Protein AF-A0A7R9RXW9-F1 (afdb_monomer_lite)

pLDDT: mean 84.83, std 7.69, range [44.41, 91.75]

Sequence (83 aa):
GPAGSRDLLDRGTYWIEGPTGSRDLLDQGTFWIEGPSGSRDLLDRGTYWIEGPSGSRDLLDRGTCWIKGPAGSRDLLDQGTCW

Organism: NCBI:txid509924

Foldseek 3Di:
DADDEAEDEDEEEDEDEDEHAEYAYEYAEEYEYYDEYAEYHEAYAYEYEYEYEYQEYEYHYAYEYEYYDYYVYYDYHYNYYYD

Radius of gyration: 11.38 Å; chains: 1; bounding box: 26×23×31 Å

Secondary structure (DSSP, 8-state):
----EEEEEESSEEEEES-BSEEEEEESSEEEEES-BS--EEEESSEEEEES-BS--EEEESSEEEEES-BS--EEEESSEE-

Structure (mmCIF, N/CA/C/O backbone):
data_AF-A0A7R9RXW9-F1
#
_entry.id   AF-A0A7R9RXW9-F1
#
loop_
_atom_site.group_PDB
_atom_site.id
_atom_site.type_symbol
_atom_site.label_atom_id
_atom_site.label_alt_id
_atom_site.label_comp_id
_atom_site.label_asym_id
_atom_site.label_entity_id
_atom_site.label_seq_id
_atom_site.pdbx_PDB_ins_code
_atom_site.Cartn_x
_atom_site.Cartn_y
_atom_site.Cartn_z
_atom_site.occupancy
_atom_site.B_iso_or_equiv
_atom_site.auth_seq_id
_atom_site.auth_comp_id
_atom_site.auth_asym_id
_atom_site.auth_atom_id
_atom_site.pdbx_PDB_model_num
ATOM 1 N N . GLY A 1 1 ? 5.221 -6.738 -20.395 1.00 44.41 1 GLY A N 1
ATOM 2 C CA . GLY A 1 1 ? 5.439 -5.613 -19.460 1.00 44.41 1 GLY A CA 1
ATOM 3 C C . GLY A 1 1 ? 4.359 -5.666 -18.403 1.00 44.41 1 GLY A C 1
ATOM 4 O O . GLY A 1 1 ? 3.318 -6.219 -18.733 1.00 44.41 1 GLY A O 1
ATOM 5 N N . PRO A 1 2 ? 4.561 -5.170 -17.172 1.00 48.47 2 PRO A N 1
ATOM 6 C CA . PRO A 1 2 ? 3.445 -5.065 -16.231 1.00 48.47 2 PRO A CA 1
ATOM 7 C C . PRO A 1 2 ? 2.499 -3.997 -16.820 1.00 48.47 2 PRO A C 1
ATOM 9 O O . PRO A 1 2 ? 2.887 -2.841 -16.902 1.00 48.47 2 PRO A O 1
ATOM 12 N N . ALA A 1 3 ? 1.423 -4.301 -17.555 1.00 58.31 3 ALA A N 1
ATOM 13 C CA . ALA A 1 3 ? 0.229 -5.115 -17.291 1.00 58.31 3 ALA A CA 1
ATOM 14 C C . ALA A 1 3 ? -0.656 -4.511 -16.187 1.00 58.31 3 ALA A C 1
ATOM 16 O O . ALA A 1 3 ? -0.744 -5.052 -15.092 1.00 58.31 3 ALA A O 1
ATOM 17 N N . GLY A 1 4 ? -1.320 -3.396 -16.523 1.00 75.06 4 GLY A N 1
ATOM 18 C CA . GLY A 1 4 ? -2.558 -2.934 -15.881 1.00 75.06 4 GLY A CA 1
ATOM 19 C C . GLY A 1 4 ? -2.430 -1.834 -14.819 1.00 75.06 4 GLY A C 1
ATOM 20 O O . GLY A 1 4 ? -1.388 -1.678 -14.181 1.00 75.06 4 GLY A O 1
ATOM 21 N N . SER A 1 5 ? -3.525 -1.081 -14.654 1.00 79.31 5 SER A N 1
ATOM 22 C CA . SER A 1 5 ? -3.852 -0.357 -13.416 1.00 79.31 5 SER A CA 1
ATOM 23 C C . SER A 1 5 ? -4.628 -1.292 -12.490 1.00 79.31 5 SER A C 1
ATOM 25 O O . SER A 1 5 ? -5.312 -2.204 -12.968 1.00 79.31 5 SER A O 1
ATOM 27 N N . ARG A 1 6 ? -4.520 -1.077 -11.180 1.00 81.62 6 ARG A N 1
ATOM 28 C CA . ARG A 1 6 ? -5.347 -1.743 -10.172 1.00 81.62 6 ARG A CA 1
ATOM 29 C C . ARG A 1 6 ? -5.984 -0.685 -9.294 1.00 81.62 6 ARG A C 1
ATOM 31 O O . ARG A 1 6 ? -5.254 0.010 -8.595 1.00 81.62 6 ARG A O 1
ATOM 38 N N . ASP A 1 7 ? -7.309 -0.673 -9.288 1.00 82.38 7 ASP A N 1
ATOM 39 C CA . ASP A 1 7 ? -8.100 0.236 -8.472 1.00 82.38 7 ASP A CA 1
ATOM 40 C C . ASP A 1 7 ? -8.824 -0.601 -7.417 1.00 82.38 7 ASP A C 1
ATOM 42 O O . ASP A 1 7 ? -9.467 -1.606 -7.743 1.00 82.38 7 ASP A O 1
ATOM 46 N N . LEU A 1 8 ? -8.681 -0.234 -6.148 1.00 80.31 8 LEU A N 1
ATOM 47 C CA . LEU A 1 8 ? -9.194 -1.025 -5.031 1.00 80.31 8 LEU A CA 1
ATOM 48 C C . LEU A 1 8 ? -9.792 -0.106 -3.967 1.00 80.31 8 LEU A C 1
ATOM 50 O O . LEU A 1 8 ? -9.182 0.877 -3.552 1.00 80.31 8 LEU A O 1
ATOM 54 N N . LEU A 1 9 ? -11.001 -0.462 -3.537 1.00 83.19 9 LEU A N 1
ATOM 55 C CA . LEU A 1 9 ? -11.707 0.143 -2.417 1.00 83.19 9 LEU A CA 1
ATOM 56 C C . LEU A 1 9 ? -11.936 -0.949 -1.379 1.00 83.19 9 LEU A C 1
ATOM 58 O O . LEU A 1 9 ? -12.673 -1.897 -1.662 1.00 83.19 9 LEU A O 1
ATOM 62 N N . ASP A 1 10 ? -11.335 -0.809 -0.202 1.00 73.06 10 ASP A N 1
ATOM 63 C CA . ASP A 1 10 ? -11.485 -1.788 0.872 1.00 73.06 10 ASP A CA 1
ATOM 64 C C . ASP A 1 10 ? -11.949 -1.159 2.194 1.00 73.06 10 ASP A C 1
ATOM 66 O O . ASP A 1 10 ? -11.787 0.032 2.472 1.00 73.06 10 ASP A O 1
ATOM 70 N N . ARG A 1 11 ? -12.629 -1.989 2.985 1.00 78.38 11 ARG A N 1
ATOM 71 C CA . ARG A 1 11 ? -13.043 -1.727 4.369 1.00 78.38 11 ARG A CA 1
ATOM 72 C C . ARG A 1 11 ? -12.672 -2.881 5.308 1.00 78.38 11 ARG A C 1
ATOM 74 O O . ARG A 1 11 ? -13.105 -2.884 6.459 1.00 78.38 11 ARG A O 1
ATOM 81 N N . GLY A 1 12 ? -11.964 -3.890 4.804 1.00 82.12 12 GLY A N 1
ATOM 82 C CA . GLY A 1 12 ? -11.610 -5.118 5.498 1.00 82.12 12 GLY A CA 1
ATOM 83 C C . GLY A 1 12 ? -10.101 -5.293 5.598 1.00 82.12 12 GLY A C 1
ATOM 84 O O . GLY A 1 12 ? -9.381 -4.375 5.975 1.00 82.12 12 GLY A O 1
ATOM 85 N N . THR A 1 13 ? -9.630 -6.510 5.344 1.00 86.88 13 THR A N 1
ATOM 86 C CA . THR A 1 13 ? -8.200 -6.799 5.270 1.00 86.88 13 THR A CA 1
ATOM 87 C C . THR A 1 13 ? -7.884 -7.349 3.895 1.00 86.88 13 THR A C 1
ATOM 89 O O . THR A 1 13 ? -8.491 -8.340 3.480 1.00 86.88 13 THR A O 1
ATOM 92 N N . TYR A 1 14 ? -6.915 -6.746 3.212 1.00 82.88 14 TYR A N 1
ATOM 93 C CA . TYR A 1 14 ? -6.552 -7.139 1.856 1.00 82.88 14 TYR A CA 1
ATOM 94 C C . TYR A 1 14 ? -5.036 -7.189 1.658 1.00 82.88 14 TYR A C 1
ATOM 96 O O . TYR A 1 14 ? -4.277 -6.414 2.242 1.00 82.88 14 TYR A O 1
ATOM 104 N N . TRP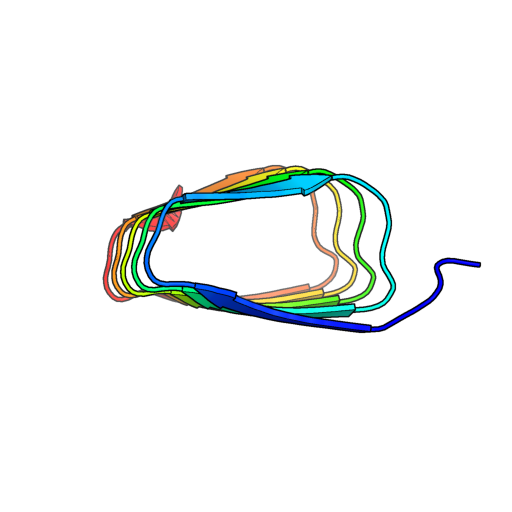 A 1 15 ? -4.598 -8.109 0.793 1.00 85.56 15 TRP A N 1
ATOM 105 C CA . TRP A 1 15 ? -3.197 -8.275 0.425 1.00 85.56 15 TRP A CA 1
ATOM 106 C C . TRP A 1 15 ? -3.025 -8.277 -1.101 1.00 85.56 15 TRP A C 1
ATOM 108 O O . TRP A 1 15 ? -3.622 -9.098 -1.800 1.00 85.56 15 TRP A O 1
ATOM 118 N N . ILE A 1 16 ? -2.218 -7.352 -1.636 1.00 83.56 16 ILE A N 1
ATOM 119 C CA . ILE A 1 16 ? -1.770 -7.374 -3.038 1.00 83.56 16 ILE A CA 1
ATOM 120 C C . ILE A 1 16 ? -0.313 -7.820 -3.102 1.00 83.56 16 ILE A C 1
ATOM 122 O O . ILE A 1 16 ? 0.560 -7.151 -2.555 1.00 83.56 16 ILE A O 1
ATOM 126 N N . GLU A 1 17 ? -0.040 -8.806 -3.954 1.00 86.44 17 GLU A N 1
ATOM 127 C CA . GLU A 1 17 ? 1.316 -9.180 -4.356 1.00 86.44 17 GLU A CA 1
ATOM 128 C C . GLU A 1 17 ? 1.564 -8.942 -5.864 1.00 86.44 17 GLU A C 1
ATOM 130 O O . GLU A 1 17 ? 0.652 -8.965 -6.706 1.00 86.44 17 GLU A O 1
ATOM 135 N N . GLY A 1 18 ? 2.827 -8.692 -6.214 1.00 83.06 18 GLY A N 1
ATOM 136 C CA . GLY A 1 18 ? 3.344 -8.735 -7.581 1.00 83.06 18 GLY A CA 1
ATOM 137 C C . GLY A 1 18 ? 3.553 -7.371 -8.257 1.00 83.06 18 GLY A C 1
ATOM 138 O O . GLY A 1 18 ? 3.171 -6.323 -7.732 1.00 83.06 18 GLY A O 1
ATOM 139 N N . PRO A 1 19 ? 4.192 -7.354 -9.440 1.00 80.50 19 PRO A N 1
ATOM 140 C CA . PRO A 1 19 ? 4.447 -6.132 -10.196 1.00 80.50 19 PRO A CA 1
ATOM 141 C C . PRO A 1 19 ? 3.159 -5.558 -10.805 1.00 80.50 19 PRO A C 1
ATOM 143 O O . PRO A 1 19 ? 2.313 -6.301 -11.297 1.00 80.50 19 PRO A O 1
ATOM 146 N N . THR A 1 20 ? 3.042 -4.231 -10.848 1.00 81.81 20 THR A N 1
ATOM 147 C CA . THR A 1 20 ? 1.963 -3.531 -11.572 1.00 81.81 20 THR A CA 1
ATOM 148 C C . THR A 1 20 ? 2.459 -2.212 -12.161 1.00 81.81 20 THR A C 1
ATOM 150 O O . THR A 1 20 ? 3.485 -1.679 -11.731 1.00 81.81 20 THR A O 1
ATOM 153 N N . GLY A 1 21 ? 1.738 -1.692 -13.156 1.00 84.44 21 GLY A N 1
ATOM 154 C CA . GLY A 1 21 ? 2.020 -0.377 -13.729 1.00 84.44 21 GLY A CA 1
ATOM 155 C C . GLY A 1 21 ? 1.631 0.741 -12.761 1.00 84.44 21 GLY A C 1
ATOM 156 O O . GLY A 1 21 ? 2.491 1.511 -12.337 1.00 84.44 21 GLY A O 1
ATOM 157 N N . SER A 1 22 ? 0.355 0.774 -12.369 1.00 85.44 22 SER A N 1
ATOM 158 C CA . SER A 1 22 ? -0.191 1.708 -11.372 1.00 85.44 22 SER A CA 1
ATOM 159 C C . SER A 1 22 ? -1.021 0.977 -10.315 1.00 85.44 22 SER A C 1
ATOM 161 O O . SER A 1 22 ? -1.488 -0.146 -10.556 1.00 85.44 22 SER A O 1
ATOM 163 N N . ARG A 1 23 ? -1.179 1.607 -9.148 1.00 86.88 23 ARG A N 1
ATOM 164 C CA . ARG A 1 23 ? -2.122 1.219 -8.091 1.00 86.88 23 ARG A CA 1
ATOM 165 C C . ARG A 1 23 ? -2.803 2.471 -7.571 1.00 86.88 23 ARG A C 1
ATOM 167 O O . ARG A 1 23 ? -2.076 3.324 -7.077 1.00 86.88 23 ARG A O 1
ATOM 174 N N . ASP A 1 24 ? -4.126 2.484 -7.590 1.00 87.38 24 ASP A N 1
ATOM 175 C CA . ASP A 1 24 ? -4.935 3.518 -6.953 1.00 87.38 24 ASP A CA 1
ATOM 176 C C . ASP A 1 24 ? -5.769 2.852 -5.857 1.00 87.38 24 ASP A C 1
ATOM 178 O O . ASP A 1 24 ? -6.514 1.894 -6.094 1.00 87.38 24 ASP A O 1
ATOM 182 N N . LEU A 1 25 ? -5.575 3.289 -4.619 1.00 83.50 25 LEU A N 1
ATOM 183 C CA . LEU A 1 25 ? -6.057 2.573 -3.446 1.00 83.50 25 LEU A CA 1
ATOM 184 C C . LEU A 1 25 ? -6.765 3.506 -2.484 1.00 83.50 25 LEU A C 1
ATOM 186 O O . LEU A 1 25 ? -6.211 4.518 -2.067 1.00 83.50 25 LEU A O 1
ATOM 190 N N . LEU A 1 26 ? -7.977 3.117 -2.100 1.00 85.88 26 LEU A N 1
ATOM 191 C CA . LEU A 1 26 ? -8.743 3.759 -1.046 1.00 85.88 26 LEU A CA 1
ATOM 192 C C . LEU A 1 26 ? -9.044 2.729 0.041 1.00 85.88 26 LEU A C 1
ATOM 194 O O . LEU A 1 26 ? -9.845 1.819 -0.181 1.00 85.88 26 LEU A O 1
ATOM 198 N N . ASP A 1 27 ? -8.422 2.882 1.206 1.00 79.06 27 ASP A N 1
ATOM 199 C CA . ASP A 1 27 ? -8.591 1.958 2.327 1.00 79.06 27 ASP A CA 1
ATOM 200 C C . ASP A 1 27 ? -9.144 2.649 3.586 1.00 79.06 27 ASP A C 1
ATOM 202 O O . ASP A 1 27 ? -8.965 3.844 3.845 1.00 79.06 27 ASP A O 1
ATOM 206 N N . GLN A 1 28 ? -9.926 1.879 4.338 1.00 83.50 28 GLN A N 1
ATOM 207 C CA . GLN A 1 28 ? -10.426 2.218 5.672 1.00 83.50 28 GLN A CA 1
ATOM 208 C C . GLN A 1 28 ? -10.171 1.080 6.677 1.00 83.50 28 GLN A C 1
ATOM 210 O O . GLN A 1 28 ? -10.694 1.134 7.791 1.00 83.50 28 GLN A O 1
ATOM 215 N N . GLY A 1 29 ? -9.440 0.038 6.274 1.00 85.69 29 GLY A N 1
ATOM 216 C CA . GLY A 1 29 ? -9.213 -1.199 7.005 1.00 85.69 29 GLY A CA 1
ATOM 217 C C . GLY A 1 29 ? -7.728 -1.485 7.218 1.00 85.69 29 GLY A C 1
ATOM 218 O O . GLY A 1 29 ? -7.014 -0.687 7.821 1.00 85.69 29 GLY A O 1
ATOM 219 N N . THR A 1 30 ? -7.275 -2.681 6.848 1.00 87.62 30 THR A N 1
ATOM 220 C CA . THR A 1 30 ? -5.860 -3.052 6.928 1.00 87.62 30 THR A CA 1
ATOM 221 C C . THR A 1 30 ? -5.360 -3.566 5.593 1.00 87.62 30 THR A C 1
ATOM 223 O O . THR A 1 30 ? -5.835 -4.584 5.091 1.00 87.62 30 THR A O 1
ATOM 226 N N . PHE A 1 31 ? -4.332 -2.920 5.057 1.00 85.50 31 PHE A N 1
ATOM 227 C CA . PHE A 1 31 ? -3.860 -3.190 3.713 1.00 85.50 31 PHE A CA 1
ATOM 228 C C . PHE A 1 31 ? -2.382 -3.538 3.646 1.00 85.50 31 PHE A C 1
ATOM 230 O O . PHE A 1 31 ? -1.544 -2.902 4.280 1.00 85.50 31 PHE A O 1
ATOM 237 N N . TRP A 1 32 ? -2.032 -4.517 2.818 1.00 88.06 32 TRP A N 1
ATOM 238 C CA . TRP A 1 32 ? -0.639 -4.833 2.530 1.00 88.06 32 TRP A CA 1
ATOM 239 C C . TRP A 1 32 ? -0.370 -4.867 1.026 1.00 88.06 32 TRP A C 1
ATOM 241 O O . TRP A 1 32 ? -1.129 -5.442 0.241 1.00 88.06 32 TRP A O 1
ATOM 251 N N . ILE A 1 33 ? 0.750 -4.272 0.621 1.00 87.25 33 ILE A N 1
ATOM 252 C CA . ILE A 1 33 ? 1.231 -4.250 -0.761 1.00 87.25 33 ILE A CA 1
ATOM 253 C C . ILE A 1 33 ? 2.655 -4.745 -0.794 1.00 87.25 33 ILE A C 1
ATOM 255 O O . ILE A 1 33 ? 3.538 -4.119 -0.216 1.00 87.25 33 ILE A O 1
ATOM 259 N N . GLU A 1 34 ? 2.894 -5.762 -1.606 1.00 90.38 34 GLU A N 1
ATOM 260 C CA . GLU A 1 34 ? 4.236 -6.227 -1.907 1.00 90.38 34 GLU A CA 1
ATOM 261 C C . GLU A 1 34 ? 4.510 -6.211 -3.415 1.00 90.38 34 GLU A C 1
ATOM 263 O O . GLU A 1 34 ? 3.681 -6.606 -4.244 1.00 90.38 34 GLU A O 1
ATOM 268 N N . GLY A 1 35 ? 5.696 -5.727 -3.783 1.00 87.81 35 GLY A N 1
ATOM 269 C CA . GLY A 1 35 ? 6.238 -5.800 -5.139 1.00 87.81 35 GLY A CA 1
ATOM 270 C C . GLY A 1 35 ? 6.520 -4.436 -5.774 1.00 87.81 35 GLY A C 1
ATOM 271 O O . GLY A 1 35 ? 6.224 -3.387 -5.205 1.00 87.81 35 GLY A O 1
ATOM 272 N N . PRO A 1 36 ? 7.130 -4.398 -6.967 1.00 85.81 36 PRO A N 1
ATOM 273 C CA . PRO A 1 36 ? 7.418 -3.144 -7.654 1.00 85.81 36 PRO A CA 1
ATOM 274 C C . PRO A 1 36 ? 6.143 -2.499 -8.228 1.00 85.81 36 PRO A C 1
ATOM 276 O O . PRO A 1 36 ? 5.188 -3.183 -8.607 1.00 85.81 36 PRO A O 1
ATOM 279 N N . SER A 1 37 ? 6.135 -1.170 -8.312 1.00 86.75 37 SER A N 1
ATOM 280 C CA . SER A 1 37 ? 5.082 -0.395 -8.984 1.00 86.75 37 SER A CA 1
ATOM 281 C C . SER A 1 37 ? 5.697 0.729 -9.811 1.00 86.75 37 SER A C 1
ATOM 283 O O . SER A 1 37 ? 6.702 1.308 -9.403 1.00 86.75 37 SER A O 1
ATOM 285 N N . GLY A 1 38 ? 5.101 1.068 -10.952 1.00 87.88 38 GLY A N 1
ATOM 286 C CA . GLY A 1 38 ? 5.447 2.307 -11.655 1.00 87.88 38 GLY A CA 1
ATOM 287 C C . GLY A 1 38 ? 4.970 3.523 -10.859 1.00 87.88 38 GLY A C 1
ATOM 288 O O . GLY A 1 38 ? 5.775 4.371 -10.479 1.00 87.88 38 GLY A O 1
ATOM 289 N N . SER A 1 39 ? 3.680 3.543 -10.525 1.00 88.75 39 SER A N 1
ATOM 290 C CA . SER A 1 39 ? 3.053 4.546 -9.658 1.00 88.75 39 SER A CA 1
ATOM 291 C C . SER A 1 39 ? 2.221 3.895 -8.553 1.00 88.75 39 SER A C 1
ATOM 293 O O . SER A 1 39 ? 1.826 2.729 -8.670 1.00 88.75 39 SER A O 1
ATOM 295 N N . ARG A 1 40 ? 1.997 4.636 -7.469 1.00 89.38 40 ARG A N 1
ATOM 296 C CA . ARG A 1 40 ? 1.069 4.309 -6.384 1.00 89.38 40 ARG A CA 1
ATOM 297 C C . ARG A 1 40 ? 0.384 5.599 -5.946 1.00 89.38 40 ARG A C 1
ATOM 299 O O . ARG A 1 40 ? 1.104 6.503 -5.535 1.00 89.38 40 ARG A O 1
ATOM 306 N N . ASP A 1 41 ? -0.935 5.639 -6.009 1.00 90.12 41 ASP A N 1
ATOM 307 C CA . ASP A 1 41 ? -1.781 6.632 -5.354 1.00 90.12 41 ASP A CA 1
ATOM 308 C C . ASP A 1 41 ? -2.566 5.925 -4.241 1.00 90.12 41 ASP A C 1
ATOM 310 O O . ASP A 1 41 ? -3.174 4.869 -4.452 1.00 90.12 41 ASP A O 1
ATOM 314 N N . LEU A 1 42 ? -2.465 6.438 -3.024 1.00 86.56 42 LEU A N 1
ATOM 315 C CA . LEU A 1 42 ? -2.969 5.794 -1.820 1.00 86.56 42 LEU A CA 1
ATOM 316 C C . LEU A 1 42 ? -3.647 6.817 -0.925 1.00 86.56 42 LEU A C 1
ATOM 318 O O . LEU A 1 42 ? -3.017 7.748 -0.434 1.00 86.56 42 LEU A O 1
ATOM 322 N N . LEU A 1 43 ? -4.923 6.579 -0.653 1.00 88.56 43 LEU A N 1
ATOM 323 C CA . LEU A 1 43 ? -5.708 7.291 0.335 1.00 88.56 43 LEU A CA 1
ATOM 324 C C . LEU A 1 43 ? -6.117 6.308 1.430 1.00 88.56 43 LEU A C 1
ATOM 326 O O . LEU A 1 43 ? -6.982 5.463 1.208 1.00 88.56 43 LEU A O 1
ATOM 330 N N . ASP A 1 44 ? -5.526 6.440 2.614 1.00 81.56 44 ASP A N 1
ATOM 331 C CA . ASP A 1 44 ? -5.820 5.559 3.742 1.00 81.56 44 ASP A CA 1
ATOM 332 C C . ASP A 1 44 ? -6.375 6.304 4.962 1.00 81.56 44 ASP A C 1
ATOM 334 O O . ASP A 1 44 ? -6.076 7.470 5.239 1.00 81.56 44 ASP A O 1
ATOM 338 N N . ARG A 1 45 ? -7.246 5.607 5.692 1.00 85.69 45 ARG A N 1
ATOM 339 C CA . ARG A 1 45 ? -7.737 5.992 7.022 1.00 85.69 45 ARG A CA 1
ATOM 340 C C . ARG A 1 45 ? -7.583 4.872 8.058 1.00 85.69 45 ARG A C 1
ATOM 342 O O . ARG A 1 45 ? -8.121 5.015 9.156 1.00 85.69 45 ARG A O 1
ATOM 349 N N . GLY A 1 46 ? -6.941 3.767 7.699 1.00 86.75 46 GLY A N 1
ATOM 350 C CA . GLY A 1 46 ? -6.790 2.552 8.482 1.00 86.75 46 GLY A CA 1
ATOM 351 C C . GLY A 1 46 ? -5.327 2.254 8.808 1.00 86.75 46 GLY A C 1
ATOM 352 O O . GLY A 1 46 ? -4.660 3.015 9.510 1.00 86.75 46 GLY A O 1
ATOM 353 N N . THR A 1 47 ? -4.849 1.078 8.417 1.00 88.25 47 THR A N 1
ATOM 354 C CA . THR A 1 47 ? -3.449 0.689 8.594 1.00 88.25 47 THR A CA 1
ATOM 355 C C . THR A 1 47 ? -2.914 0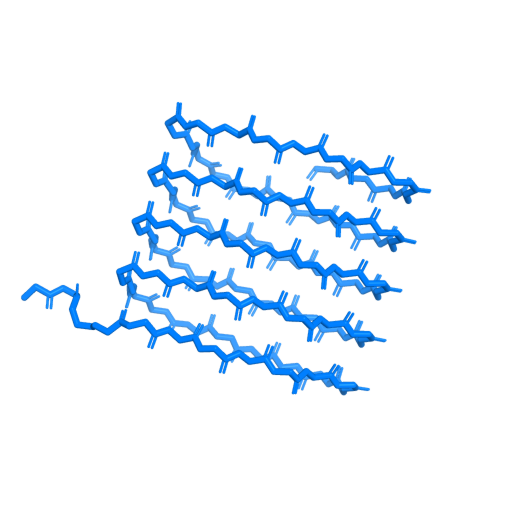.060 7.325 1.00 88.25 47 THR A C 1
ATOM 357 O O . THR A 1 47 ? -3.380 -1.011 6.947 1.00 88.25 47 THR A O 1
ATOM 360 N N . TYR A 1 48 ? -1.878 0.633 6.714 1.00 87.19 48 TYR A N 1
ATOM 361 C CA . TYR A 1 48 ? -1.283 0.047 5.512 1.00 87.19 48 TYR A CA 1
ATOM 362 C C . TYR A 1 48 ? 0.220 -0.196 5.593 1.00 87.19 48 TYR A C 1
ATOM 364 O O . TYR A 1 48 ? 0.975 0.510 6.258 1.00 87.19 48 TYR A O 1
ATOM 372 N N . TRP A 1 49 ? 0.669 -1.208 4.857 1.00 89.19 49 TRP A N 1
ATOM 373 C CA . TRP A 1 49 ? 2.075 -1.553 4.684 1.00 89.19 49 TRP A CA 1
ATOM 374 C C . TRP A 1 49 ? 2.415 -1.677 3.202 1.00 89.19 49 TRP A C 1
ATOM 376 O O . TRP A 1 49 ? 1.755 -2.393 2.449 1.00 89.19 49 TRP A O 1
ATOM 386 N N . ILE A 1 50 ? 3.473 -0.989 2.776 1.00 88.12 50 ILE A N 1
ATOM 387 C CA . ILE A 1 50 ? 3.994 -1.041 1.409 1.00 88.12 50 ILE A CA 1
ATOM 388 C C . ILE A 1 50 ? 5.429 -1.532 1.441 1.00 88.12 50 ILE A C 1
ATOM 390 O O . ILE A 1 50 ? 6.306 -0.873 1.996 1.00 88.12 50 ILE A O 1
ATOM 394 N N . GLU A 1 51 ? 5.697 -2.619 0.732 1.00 91.31 51 GLU A N 1
ATOM 395 C CA . GLU A 1 51 ? 7.039 -3.117 0.486 1.00 91.31 51 GLU A CA 1
ATOM 396 C C . GLU A 1 51 ? 7.345 -3.176 -1.016 1.00 91.31 51 GLU A C 1
ATOM 398 O O . GLU A 1 51 ? 6.578 -3.683 -1.838 1.00 91.31 51 GLU A O 1
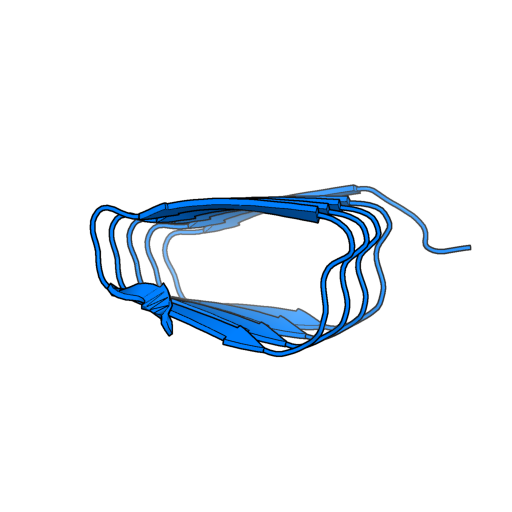ATOM 403 N N . GLY A 1 52 ? 8.506 -2.635 -1.383 1.00 89.06 52 GLY A N 1
ATOM 404 C CA . GLY A 1 52 ? 9.064 -2.736 -2.729 1.00 89.06 52 GLY A CA 1
ATOM 405 C C . GLY A 1 52 ? 9.200 -1.392 -3.446 1.00 89.06 52 GLY A C 1
ATOM 406 O O . GLY A 1 52 ? 8.612 -0.387 -3.040 1.00 89.06 52 GLY A O 1
ATOM 407 N N . PRO A 1 53 ? 10.005 -1.336 -4.520 1.00 88.56 53 PRO A N 1
ATOM 408 C CA . PRO A 1 53 ? 10.338 -0.084 -5.183 1.00 88.56 53 PRO A CA 1
ATOM 409 C C . PRO A 1 53 ? 9.125 0.549 -5.881 1.00 88.56 53 PRO A C 1
ATOM 411 O O . PRO A 1 53 ? 8.187 -0.141 -6.295 1.00 88.56 53 PRO A O 1
ATOM 414 N N . SER A 1 54 ? 9.140 1.874 -6.011 1.00 88.62 54 SER A N 1
ATOM 415 C CA . SER A 1 54 ? 8.158 2.632 -6.796 1.00 88.62 54 SER A CA 1
ATOM 416 C C . SER A 1 54 ? 8.844 3.647 -7.703 1.00 88.62 54 SER A C 1
ATOM 418 O O . SER A 1 54 ? 9.845 4.237 -7.306 1.00 88.62 54 SER A O 1
ATOM 420 N N . GLY A 1 55 ? 8.298 3.911 -8.887 1.00 90.19 55 GLY A N 1
ATOM 421 C CA . GLY A 1 55 ? 8.675 5.112 -9.640 1.00 90.19 55 GLY A CA 1
ATOM 422 C C . GLY A 1 55 ? 8.190 6.367 -8.911 1.00 90.19 55 GLY A C 1
ATOM 423 O O . GLY A 1 55 ? 9.001 7.204 -8.521 1.00 90.19 55 GLY A O 1
ATOM 424 N N . SER A 1 56 ? 6.884 6.424 -8.638 1.00 90.81 56 SER A N 1
ATOM 425 C CA . SER A 1 56 ? 6.228 7.468 -7.839 1.00 90.81 56 SER A CA 1
ATOM 426 C C . SER A 1 56 ? 5.388 6.879 -6.703 1.00 90.81 56 SER A C 1
ATOM 428 O O . SER A 1 56 ? 4.959 5.718 -6.784 1.00 90.81 56 SER A O 1
ATOM 430 N N . ARG A 1 57 ? 5.176 7.665 -5.645 1.00 90.50 57 ARG A N 1
ATOM 431 C CA . ARG A 1 57 ? 4.213 7.409 -4.567 1.00 90.50 57 ARG A CA 1
ATOM 432 C C . ARG A 1 57 ? 3.540 8.729 -4.190 1.00 90.50 57 ARG A C 1
ATOM 434 O O . ARG A 1 57 ? 4.255 9.615 -3.738 1.00 90.50 57 ARG A O 1
ATOM 441 N N . ASP A 1 58 ? 2.225 8.795 -4.327 1.00 91.75 58 ASP A N 1
ATOM 442 C CA . ASP A 1 58 ? 1.375 9.825 -3.731 1.00 91.75 58 ASP A CA 1
ATOM 443 C C . ASP A 1 58 ? 0.553 9.165 -2.627 1.00 91.75 58 ASP A C 1
ATOM 445 O O . ASP A 1 58 ? -0.100 8.144 -2.843 1.00 91.75 58 ASP A O 1
ATOM 449 N N . LEU A 1 59 ? 0.687 9.681 -1.408 1.00 87.75 59 LEU A N 1
ATOM 450 C CA . LEU A 1 59 ? 0.129 9.072 -0.205 1.00 87.75 59 LEU A CA 1
ATOM 451 C C . LEU A 1 59 ? -0.573 10.133 0.632 1.00 87.75 59 LEU A C 1
ATOM 453 O O . LEU A 1 59 ? 0.048 11.097 1.082 1.00 87.75 59 LEU A O 1
ATOM 457 N N . LEU A 1 60 ? -1.858 9.918 0.876 1.00 90.50 60 LEU A N 1
ATOM 458 C CA . LEU A 1 60 ? -2.664 10.671 1.818 1.00 90.50 60 LEU A CA 1
ATOM 459 C C . LEU A 1 60 ? -3.118 9.727 2.932 1.00 90.50 60 LEU A C 1
ATOM 461 O O . LEU A 1 60 ? -4.061 8.957 2.756 1.00 90.50 60 LEU A O 1
ATOM 465 N N . ASP A 1 61 ? -2.452 9.809 4.079 1.00 84.94 61 ASP A N 1
ATOM 466 C CA . ASP A 1 61 ? -2.715 8.951 5.232 1.00 84.94 61 ASP A CA 1
ATOM 467 C C . ASP A 1 61 ? -3.380 9.734 6.373 1.00 84.94 61 ASP A C 1
ATOM 469 O O . ASP A 1 61 ? -3.058 10.892 6.660 1.00 84.94 61 ASP A O 1
ATOM 473 N N . ARG A 1 62 ? -4.358 9.107 7.024 1.00 87.69 62 ARG A N 1
ATOM 474 C CA . ARG A 1 62 ? -4.963 9.570 8.284 1.00 87.69 62 ARG A CA 1
ATOM 475 C C . ARG A 1 62 ? -4.930 8.500 9.377 1.00 87.69 62 ARG A C 1
ATOM 477 O O . ARG A 1 62 ? -5.583 8.676 10.406 1.00 87.69 62 ARG A O 1
ATOM 484 N N . GLY A 1 63 ? -4.243 7.393 9.128 1.00 87.12 63 GLY A N 1
ATOM 485 C CA . GLY A 1 63 ? -4.179 6.204 9.955 1.00 87.12 63 GLY A CA 1
ATOM 486 C C . GLY A 1 63 ? -2.749 5.888 10.384 1.00 87.12 63 GLY A C 1
ATOM 487 O O . GLY A 1 63 ? -2.080 6.699 11.025 1.00 87.12 63 GLY A O 1
ATOM 488 N N . THR A 1 64 ? -2.307 4.661 10.141 1.00 88.62 64 THR A N 1
ATOM 489 C CA . THR A 1 64 ? -0.934 4.231 10.423 1.00 88.62 64 THR A CA 1
ATOM 490 C C . THR A 1 64 ? -0.337 3.603 9.187 1.00 88.62 64 THR A C 1
ATOM 492 O O . THR A 1 64 ? -0.922 2.675 8.629 1.00 88.62 64 THR A O 1
ATOM 495 N N . CYS A 1 65 ? 0.876 4.006 8.824 1.00 86.62 65 CYS A N 1
ATOM 496 C CA . CYS A 1 65 ? 1.544 3.397 7.696 1.00 86.62 65 CYS A CA 1
ATOM 497 C C . CYS A 1 65 ? 2.985 2.979 7.917 1.00 86.62 65 CYS A C 1
ATOM 499 O O . CYS A 1 65 ? 3.711 3.533 8.742 1.00 86.62 65 CYS A O 1
ATOM 501 N N . TRP A 1 66 ? 3.387 2.002 7.108 1.00 89.69 66 TRP A N 1
ATOM 502 C CA . TRP A 1 66 ? 4.765 1.558 6.969 1.00 89.69 66 TRP A CA 1
ATOM 503 C C . TRP A 1 66 ? 5.150 1.474 5.505 1.00 89.69 66 TRP A C 1
ATOM 505 O O . TRP A 1 66 ? 4.518 0.765 4.717 1.00 89.69 66 TRP A O 1
ATOM 515 N N . ILE A 1 67 ? 6.219 2.167 5.129 1.00 87.69 67 ILE A N 1
ATOM 516 C CA . ILE A 1 67 ? 6.646 2.246 3.737 1.00 87.69 67 ILE A CA 1
ATOM 517 C C . ILE A 1 67 ? 8.115 1.864 3.618 1.00 87.69 67 ILE A C 1
ATOM 519 O O . ILE A 1 67 ? 9.033 2.628 3.912 1.00 87.69 67 ILE A O 1
ATOM 523 N N . LYS A 1 68 ? 8.356 0.693 3.036 1.00 90.38 68 LYS A N 1
ATOM 524 C CA . LYS A 1 68 ? 9.689 0.140 2.830 1.00 90.38 68 LYS A CA 1
ATOM 525 C C . LYS A 1 68 ? 10.074 0.094 1.353 1.00 90.38 68 LYS A C 1
ATOM 527 O O . LYS A 1 68 ? 9.290 -0.225 0.459 1.00 90.38 68 LYS A O 1
ATOM 532 N N . GLY A 1 69 ? 11.340 0.402 1.087 1.00 88.12 69 GL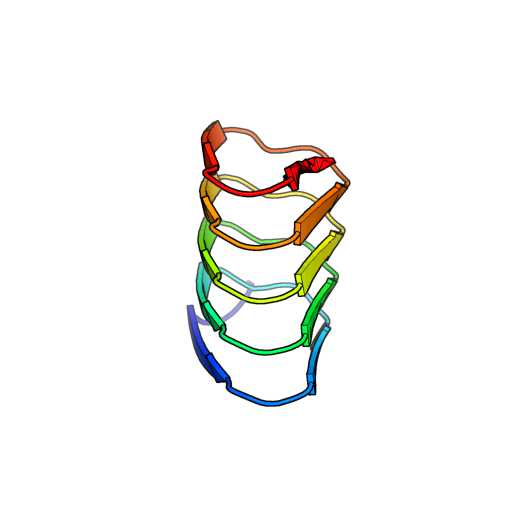Y A N 1
ATOM 533 C CA . GLY A 1 69 ? 11.934 0.360 -0.250 1.00 88.12 69 GLY A CA 1
ATOM 534 C C . GLY A 1 69 ? 11.932 1.714 -0.968 1.00 88.12 69 GLY A C 1
ATOM 535 O O . GLY A 1 69 ? 11.184 2.620 -0.586 1.00 88.12 69 GLY A O 1
ATOM 536 N N . PRO A 1 70 ? 12.785 1.877 -1.992 1.00 88.38 70 PRO A N 1
ATOM 537 C CA . PRO A 1 70 ? 13.053 3.165 -2.622 1.00 88.38 70 PRO A CA 1
ATOM 538 C C . PRO A 1 70 ? 11.860 3.664 -3.442 1.00 88.38 70 PRO A C 1
ATOM 540 O O . PRO A 1 70 ? 11.069 2.877 -3.960 1.00 88.38 70 PRO A O 1
ATOM 543 N N . ALA A 1 71 ? 11.745 4.982 -3.580 1.00 88.94 71 ALA A N 1
ATOM 544 C CA . ALA A 1 71 ? 10.887 5.579 -4.590 1.00 88.94 71 ALA A CA 1
ATOM 545 C C . ALA A 1 71 ? 11.631 6.703 -5.309 1.00 88.94 71 ALA A C 1
ATOM 547 O O . ALA A 1 71 ? 12.412 7.406 -4.669 1.00 88.94 71 ALA A O 1
ATOM 548 N N . GLY A 1 72 ? 11.407 6.840 -6.617 1.00 90.69 72 GLY A N 1
ATOM 549 C CA . GLY A 1 72 ? 11.988 7.929 -7.407 1.00 90.69 72 GLY A CA 1
ATOM 550 C C . GLY A 1 72 ? 11.412 9.291 -7.015 1.00 90.69 72 GLY A C 1
ATOM 551 O O . GLY A 1 72 ? 12.158 10.255 -6.884 1.00 90.69 72 GLY A O 1
ATOM 552 N N . SER A 1 73 ? 10.103 9.334 -6.759 1.00 91.50 73 SER A N 1
ATOM 553 C CA . SER A 1 73 ? 9.390 10.471 -6.174 1.00 91.50 73 SER A CA 1
ATOM 554 C C . SER A 1 73 ? 8.480 10.012 -5.035 1.00 91.50 73 SER A C 1
ATOM 556 O O . SER A 1 73 ? 7.986 8.877 -5.053 1.00 91.50 73 SER A O 1
ATOM 558 N N . ARG A 1 74 ? 8.278 10.889 -4.046 1.00 88.56 74 ARG A N 1
ATOM 559 C CA . ARG A 1 74 ? 7.311 10.716 -2.957 1.00 88.56 74 ARG A CA 1
ATOM 560 C C . ARG A 1 74 ? 6.643 12.046 -2.638 1.00 88.56 74 ARG A C 1
ATOM 562 O O . ARG A 1 74 ? 7.350 12.978 -2.257 1.00 88.56 74 ARG A O 1
ATOM 569 N N . ASP A 1 75 ? 5.323 12.079 -2.728 1.00 91.00 75 ASP A N 1
ATOM 570 C CA . ASP A 1 75 ? 4.489 13.049 -2.029 1.00 91.00 75 ASP A CA 1
ATOM 571 C C . ASP A 1 75 ? 3.760 12.317 -0.897 1.00 91.00 75 ASP A C 1
ATOM 573 O O . ASP A 1 75 ? 3.178 11.247 -1.094 1.00 91.00 75 ASP A O 1
ATOM 577 N N . LEU A 1 76 ? 3.874 12.848 0.316 1.00 85.88 76 LEU A N 1
ATOM 578 C CA . LEU A 1 76 ? 3.289 12.257 1.513 1.00 85.88 76 LEU A CA 1
ATOM 579 C C . LEU A 1 76 ? 2.621 13.361 2.318 1.00 85.88 76 LEU A C 1
ATOM 581 O O . LEU A 1 76 ? 3.289 14.225 2.890 1.00 85.88 76 LEU A O 1
ATOM 585 N N . LEU A 1 77 ? 1.300 13.276 2.403 1.00 89.12 77 LEU A N 1
ATOM 586 C CA . LEU A 1 77 ? 0.495 14.069 3.308 1.00 89.12 77 LEU A CA 1
ATOM 587 C C . LEU A 1 77 ? -0.081 13.144 4.377 1.00 89.12 77 LEU A C 1
ATOM 589 O O . LEU A 1 77 ? -1.046 12.425 4.144 1.00 89.12 77 LEU A O 1
ATOM 593 N N . ASP A 1 78 ? 0.519 13.188 5.560 1.00 82.56 78 ASP A N 1
ATOM 594 C CA . ASP A 1 78 ? 0.124 12.361 6.694 1.00 82.56 78 ASP A CA 1
ATOM 595 C C . ASP A 1 78 ? -0.511 13.202 7.807 1.00 82.56 78 ASP A C 1
ATOM 597 O O . ASP A 1 78 ? 0.035 14.225 8.230 1.00 82.56 78 ASP A O 1
ATOM 601 N N . GLN A 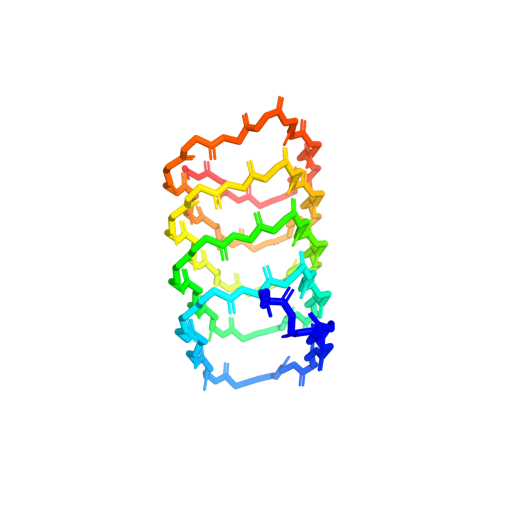1 79 ? -1.675 12.767 8.283 1.00 86.12 79 GLN A N 1
ATOM 602 C CA . GLN A 1 79 ? -2.319 13.263 9.506 1.00 86.12 79 GLN A CA 1
ATOM 603 C C . GLN A 1 79 ? -2.346 12.208 10.627 1.00 86.12 79 GLN A C 1
ATOM 605 O O . GLN A 1 79 ? -2.904 12.470 11.694 1.00 86.12 79 GLN A O 1
ATOM 610 N N . GLY A 1 80 ? -1.787 11.029 10.370 1.00 81.38 80 GLY A N 1
ATOM 611 C CA . GLY A 1 80 ? -1.652 9.884 11.252 1.00 81.38 80 GLY A CA 1
ATOM 612 C C . GLY A 1 80 ? -0.199 9.630 11.658 1.00 81.38 80 GLY A C 1
ATOM 613 O O . GLY A 1 80 ? 0.461 10.505 12.222 1.00 81.38 80 GLY A O 1
ATOM 614 N N . THR A 1 81 ? 0.271 8.392 11.508 1.00 85.31 81 THR A N 1
ATOM 615 C CA . THR A 1 81 ? 1.641 7.998 11.870 1.00 85.31 81 THR A CA 1
ATOM 616 C C . THR A 1 81 ? 2.279 7.160 10.768 1.00 85.31 81 THR A C 1
ATOM 618 O O . THR A 1 81 ? 1.962 5.980 10.620 1.00 85.31 81 THR A O 1
ATOM 621 N N . CYS A 1 82 ? 3.241 7.750 10.060 1.00 82.50 82 CYS A N 1
ATOM 622 C CA . CYS A 1 82 ? 4.051 7.085 9.037 1.00 82.50 82 CYS A CA 1
ATOM 623 C C . CYS A 1 82 ? 5.439 6.647 9.526 1.0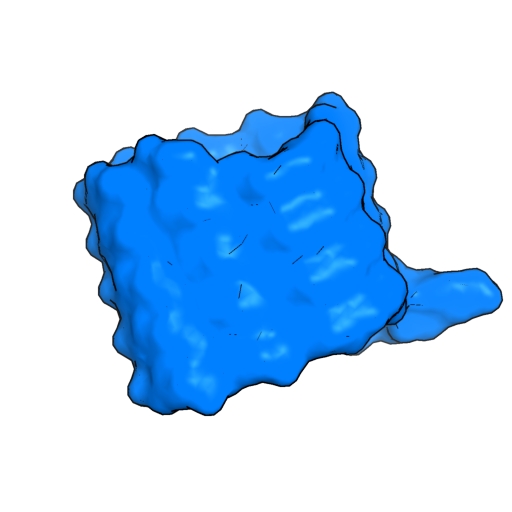0 82.50 82 CYS A C 1
ATOM 625 O O . CYS A 1 82 ? 6.150 7.432 10.162 1.00 82.50 82 CYS A O 1
ATOM 627 N N . TRP A 1 83 ? 5.858 5.441 9.126 1.00 83.00 83 TRP A N 1
ATOM 628 C CA . TRP A 1 83 ? 7.198 4.880 9.350 1.00 83.00 83 TRP A CA 1
ATOM 629 C C . TRP A 1 83 ? 7.900 4.455 8.055 1.00 83.00 83 TRP A C 1
ATOM 631 O O . TRP A 1 83 ? 7.247 3.868 7.157 1.00 83.00 83 TRP A O 1
#